Protein AF-A0A6J4PEE2-F1 (afdb_monomer_lite)

Sequence (101 aa):
MAKSERYGRPLSIIFFDLDNFKSVNDTYGHDCGDRVLREVVRATERVLRSTDRLGRWGREEFVVLAPETDEPAGRTPQGGDRQPPLRLHTSGNGEPRVSAV

Secondary structure (DSSP, 8-state):
----------EEEEEEE-TTHHHHHHHH-HHHHHHHHHHHHHHHHHHS-TT-EEEE-SSSEEEEEEET--S-TTS---SS---PPEEEEE-TTS-EEEEE-

InterPro domains:
  IPR000160 GGDEF domain [PF00990] (3-72)
  IPR000160 GGDEF domain [PS50887] (9-101)
  IPR000160 GGDEF domain [SM00267] (1-101)
  IPR000160 GGDEF domain [TIGR00254] (3-70)
  IPR000160 GGDEF domain [cd01949] (1-71)
  IPR029787 Nucleotide cyclase [SSF55073] (3-72)
  IPR043128 Reverse transcriptase/Diguanylate cyclase domain [G3DSA:3.30.70.270] (1-78)
  IPR050469 Diguanylate cyclase Dgc-like, bacteria [PTHR45138] (3-71)

Radius of gyration: 16.13 Å; chains: 1; bounding box: 34×39×40 Å

Structure (mmCIF, N/CA/C/O backbone):
data_AF-A0A6J4PEE2-F1
#
_entry.id   AF-A0A6J4PEE2-F1
#
loop_
_atom_site.group_PDB
_atom_site.id
_atom_site.type_symbol
_atom_site.label_atom_id
_atom_site.label_alt_id
_atom_site.label_comp_id
_atom_site.label_asym_id
_atom_site.label_entity_id
_atom_site.label_seq_id
_atom_site.pdbx_PDB_ins_code
_atom_site.Cartn_x
_atom_site.Cartn_y
_atom_site.Cartn_z
_atom_site.occupancy
_atom_site.B_iso_or_equiv
_atom_site.auth_seq_id
_atom_site.auth_comp_id
_atom_site.auth_asym_id
_atom_site.auth_atom_id
_atom_site.pdbx_PDB_model_num
ATOM 1 N N . MET A 1 1 ? -22.372 22.736 12.117 1.00 35.94 1 MET A N 1
ATOM 2 C CA . MET A 1 1 ? -21.665 22.386 13.368 1.00 35.94 1 MET A CA 1
ATOM 3 C C . MET A 1 1 ? -21.796 20.879 13.558 1.00 35.94 1 MET A C 1
ATOM 5 O O . MET A 1 1 ? -22.799 20.418 14.089 1.00 35.94 1 MET A O 1
ATOM 9 N N . ALA A 1 2 ? -20.885 20.105 12.962 1.00 36.47 2 ALA A N 1
ATOM 10 C CA . ALA A 1 2 ? -20.977 18.647 12.935 1.00 36.47 2 ALA A CA 1
ATOM 11 C C . ALA A 1 2 ? -20.648 18.080 14.322 1.00 36.47 2 ALA A C 1
ATOM 13 O O . ALA A 1 2 ? -19.576 18.319 14.871 1.00 36.47 2 ALA A O 1
ATOM 14 N N . LYS A 1 3 ? -21.622 17.372 14.888 1.00 40.56 3 LYS A N 1
ATOM 15 C CA . LYS A 1 3 ? -21.599 16.736 16.203 1.00 40.56 3 LYS A CA 1
ATOM 16 C C . LYS A 1 3 ? -20.574 15.597 16.190 1.00 40.56 3 LYS A C 1
ATOM 18 O O . LYS A 1 3 ? -20.916 14.478 15.826 1.00 40.56 3 LYS A O 1
ATOM 23 N N . SER A 1 4 ? -19.325 15.899 16.534 1.00 40.31 4 SER A N 1
ATOM 24 C CA . SER A 1 4 ? -18.232 14.920 16.567 1.00 40.31 4 SER A CA 1
ATOM 25 C C . SER A 1 4 ? -17.622 14.795 17.961 1.00 40.31 4 SER A C 1
ATOM 27 O O . SER A 1 4 ? -16.413 14.764 18.127 1.00 40.31 4 SER A O 1
ATOM 29 N N . GLU A 1 5 ? -18.478 14.689 18.973 1.00 52.62 5 GLU A N 1
ATOM 30 C CA . GLU A 1 5 ? -18.147 13.939 20.182 1.00 52.62 5 GLU A CA 1
ATOM 31 C C . GLU A 1 5 ? -18.874 12.605 20.063 1.00 52.62 5 GLU A C 1
ATOM 33 O O . GLU A 1 5 ? -20.060 12.489 20.381 1.00 52.62 5 GLU A O 1
ATOM 38 N N . ARG A 1 6 ? -18.217 11.600 19.486 1.00 50.88 6 ARG A N 1
ATOM 39 C CA . ARG A 1 6 ? -18.820 10.275 19.356 1.00 50.88 6 ARG A CA 1
ATOM 40 C C . ARG A 1 6 ? -17.786 9.219 19.707 1.00 50.88 6 ARG A C 1
ATOM 42 O O . ARG A 1 6 ? -17.144 8.652 18.838 1.00 50.88 6 ARG A O 1
ATOM 49 N N . TYR A 1 7 ? -17.708 8.997 21.020 1.00 44.34 7 TYR A N 1
ATOM 50 C CA . TYR A 1 7 ? -16.895 8.019 21.740 1.00 44.34 7 TYR A CA 1
ATOM 51 C C . TYR A 1 7 ? -15.397 8.344 21.716 1.00 44.34 7 TYR A C 1
ATOM 53 O O . TYR A 1 7 ? -14.783 8.367 20.660 1.00 44.34 7 TYR A O 1
ATOM 61 N N . GLY A 1 8 ? -14.799 8.571 22.890 1.00 47.06 8 GLY A N 1
ATOM 62 C CA . GLY A 1 8 ? -13.346 8.689 23.078 1.00 47.06 8 GLY A CA 1
ATOM 63 C C . GLY A 1 8 ? -12.622 7.359 22.850 1.00 47.06 8 GLY A C 1
ATOM 64 O O . GLY A 1 8 ? -11.901 6.896 23.724 1.00 47.06 8 GLY A O 1
ATOM 65 N N . ARG A 1 9 ? -12.888 6.708 21.714 1.00 54.41 9 ARG A N 1
ATOM 66 C CA . ARG A 1 9 ? -12.185 5.516 21.251 1.00 54.41 9 ARG A CA 1
ATOM 67 C C . ARG A 1 9 ? -10.939 5.992 20.509 1.00 54.41 9 ARG A C 1
ATOM 69 O O . ARG A 1 9 ? -11.068 6.853 19.634 1.00 54.41 9 ARG A O 1
ATOM 76 N N . PRO A 1 10 ? -9.751 5.486 20.850 1.00 62.81 10 PRO A N 1
ATOM 77 C CA . PRO A 1 10 ? -8.531 5.926 20.201 1.00 62.81 10 PRO A CA 1
ATOM 78 C C . PRO A 1 10 ? -8.529 5.515 18.729 1.00 62.81 10 PRO A C 1
ATOM 80 O O . PRO A 1 10 ? -8.976 4.428 18.359 1.00 62.81 10 PRO A O 1
ATOM 83 N N . LEU A 1 11 ? -8.070 6.433 17.885 1.00 65.31 11 LEU A N 1
ATOM 84 C CA . LEU A 1 11 ? -7.922 6.244 16.450 1.00 65.31 11 LEU A CA 1
ATOM 85 C C . LEU A 1 11 ? -6.435 6.315 16.127 1.00 65.31 11 LEU A C 1
ATOM 87 O O . LEU A 1 11 ? -5.810 7.352 16.352 1.00 65.31 11 LEU A O 1
ATOM 91 N N . SER A 1 12 ? -5.901 5.240 15.558 1.00 76.88 12 SER A N 1
ATOM 92 C CA . SER A 1 12 ? -4.536 5.215 15.044 1.00 76.88 12 SER A CA 1
ATOM 93 C C . SER A 1 12 ? -4.549 5.343 13.528 1.00 76.88 12 SER A C 1
ATOM 95 O O . SER A 1 12 ? -5.418 4.801 12.840 1.00 76.88 12 SER A O 1
ATOM 97 N N . ILE A 1 13 ? -3.585 6.103 13.012 1.00 78.31 13 ILE A N 1
ATOM 98 C CA . ILE A 1 13 ? -3.371 6.299 11.580 1.00 78.31 13 ILE A CA 1
ATOM 99 C C . ILE A 1 13 ? -1.978 5.778 11.258 1.00 78.31 13 ILE A C 1
ATOM 101 O O . ILE A 1 13 ? -1.004 6.209 11.871 1.00 78.31 13 ILE A O 1
ATOM 105 N N . ILE A 1 14 ? -1.892 4.867 10.294 1.00 83.00 14 ILE A N 1
ATOM 106 C CA . ILE A 1 14 ? -0.622 4.384 9.751 1.00 83.00 14 ILE A CA 1
ATOM 107 C C . ILE A 1 14 ? -0.484 4.968 8.353 1.00 83.00 14 ILE A C 1
ATOM 109 O O . ILE A 1 14 ? -1.384 4.819 7.530 1.00 83.00 14 ILE A O 1
ATOM 113 N N . PHE A 1 15 ? 0.636 5.628 8.088 1.00 83.62 15 PHE A N 1
ATOM 114 C CA . PHE A 1 15 ? 0.980 6.140 6.768 1.00 83.62 15 PHE A CA 1
ATOM 115 C C . PHE A 1 15 ? 2.238 5.427 6.283 1.00 83.62 15 PHE A C 1
ATOM 117 O O . PHE A 1 15 ? 3.216 5.350 7.028 1.00 83.62 15 PHE A O 1
ATOM 124 N N . PHE A 1 16 ? 2.208 4.887 5.067 1.00 82.19 16 PHE A N 1
ATOM 125 C CA . PHE A 1 16 ? 3.357 4.205 4.481 1.00 82.19 16 PHE A CA 1
ATOM 126 C C . PHE A 1 16 ? 3.463 4.472 2.979 1.00 82.19 16 PHE A C 1
ATOM 128 O O . PHE A 1 16 ? 2.458 4.644 2.289 1.00 82.19 16 PHE A O 1
ATOM 135 N N . ASP A 1 17 ? 4.699 4.491 2.493 1.00 86.19 17 ASP A N 1
ATOM 136 C CA . ASP A 1 17 ? 5.061 4.712 1.094 1.00 86.19 17 ASP A CA 1
ATOM 137 C C . ASP A 1 17 ? 5.827 3.498 0.550 1.00 86.19 17 ASP A C 1
AT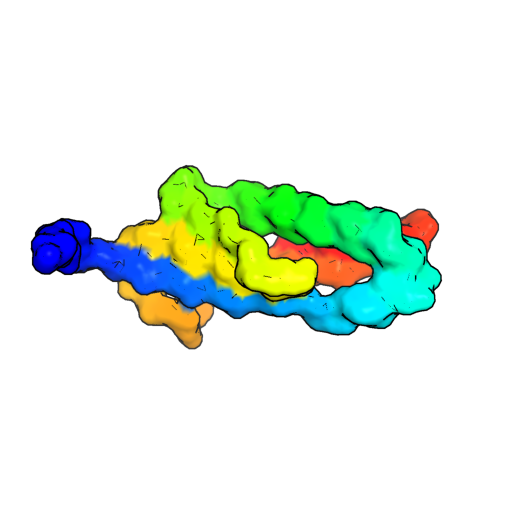OM 139 O O . ASP A 1 17 ? 6.454 2.760 1.318 1.00 86.19 17 ASP A O 1
ATOM 143 N N . LEU A 1 18 ? 5.746 3.250 -0.759 1.00 86.94 18 LEU A N 1
ATOM 144 C CA . LEU A 1 18 ? 6.495 2.165 -1.393 1.00 86.94 18 LEU A CA 1
ATOM 145 C C . LEU A 1 18 ? 7.878 2.644 -1.834 1.00 86.94 18 LEU A C 1
ATOM 147 O O . LEU A 1 18 ? 8.037 3.233 -2.904 1.00 86.94 18 LEU A O 1
ATOM 151 N N . ASP A 1 19 ? 8.892 2.284 -1.050 1.00 82.88 19 ASP A N 1
ATOM 152 C CA . ASP A 1 19 ? 10.284 2.599 -1.359 1.00 82.88 19 ASP A CA 1
ATOM 153 C C . ASP A 1 19 ? 10.673 2.175 -2.786 1.00 82.88 19 ASP A C 1
ATOM 155 O O . ASP A 1 19 ? 10.473 1.032 -3.210 1.00 82.88 19 ASP A O 1
ATOM 159 N N . ASN A 1 20 ? 11.304 3.097 -3.518 1.00 84.50 20 ASN A N 1
ATOM 160 C CA . ASN A 1 20 ? 11.822 2.889 -4.873 1.00 84.50 20 ASN A CA 1
ATOM 161 C C . ASN A 1 20 ? 10.772 2.461 -5.918 1.00 84.50 20 ASN A C 1
ATOM 163 O O . ASN A 1 20 ? 11.142 1.910 -6.961 1.00 84.50 20 ASN A O 1
ATOM 167 N N . PHE A 1 21 ? 9.479 2.732 -5.722 1.00 88.06 21 PHE A N 1
ATOM 168 C CA . PHE A 1 21 ? 8.459 2.307 -6.687 1.00 88.06 21 PHE A CA 1
ATOM 169 C C . PHE A 1 21 ? 8.588 2.999 -8.061 1.00 88.06 21 PHE A C 1
ATOM 171 O O . PHE A 1 21 ? 8.345 2.370 -9.096 1.00 88.06 21 PHE A O 1
ATOM 178 N N . LYS A 1 22 ? 9.148 4.214 -8.130 1.00 87.25 22 LYS A N 1
ATOM 179 C CA . LYS A 1 22 ? 9.621 4.796 -9.402 1.00 87.25 22 LYS A CA 1
ATOM 180 C C . LYS A 1 22 ? 10.638 3.909 -10.140 1.00 87.25 22 LYS A C 1
ATOM 182 O O . LYS A 1 22 ? 10.517 3.748 -11.349 1.00 87.25 22 LYS A O 1
ATOM 187 N N . SER A 1 23 ? 11.601 3.305 -9.441 1.00 89.12 23 SER A N 1
ATOM 188 C CA . SER A 1 23 ? 12.598 2.414 -10.061 1.00 89.12 23 SER A CA 1
ATOM 189 C C . SER A 1 23 ? 11.952 1.155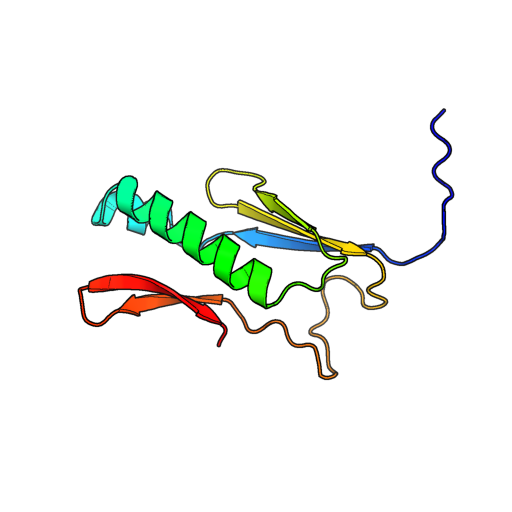 -10.643 1.00 89.12 23 SER A C 1
ATOM 191 O O . SER A 1 23 ? 12.349 0.703 -11.717 1.00 89.12 23 SER A O 1
ATOM 193 N N . VAL A 1 24 ? 10.910 0.631 -9.990 1.00 89.19 24 VAL A N 1
ATOM 194 C CA . VAL A 1 24 ? 10.115 -0.486 -10.521 1.00 89.19 24 VAL A CA 1
ATOM 195 C C . VAL A 1 24 ? 9.424 -0.084 -11.822 1.00 89.19 24 VAL A C 1
ATOM 197 O O . VAL A 1 24 ? 9.530 -0.813 -12.807 1.00 89.19 24 VAL A O 1
ATOM 200 N N . ASN A 1 25 ? 8.774 1.081 -11.857 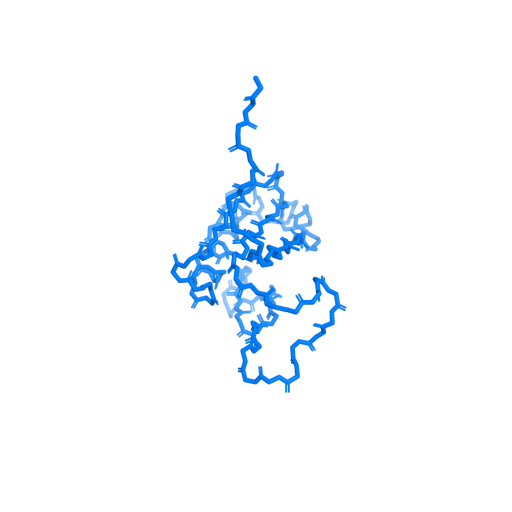1.00 90.19 25 ASN A N 1
ATOM 201 C CA . ASN A 1 25 ? 8.133 1.583 -13.077 1.00 90.19 25 ASN A CA 1
ATOM 202 C C . ASN A 1 25 ? 9.139 1.818 -14.206 1.00 90.19 25 ASN A C 1
ATOM 204 O O . ASN A 1 25 ? 8.877 1.430 -15.341 1.00 90.19 25 ASN A O 1
ATOM 208 N N . ASP A 1 26 ? 10.291 2.411 -13.893 1.00 92.38 26 ASP A N 1
ATOM 209 C CA . ASP A 1 26 ? 11.318 2.721 -14.886 1.00 92.38 26 ASP A CA 1
ATOM 210 C C . ASP A 1 26 ? 11.987 1.434 -15.433 1.00 92.38 26 ASP A C 1
ATOM 212 O O . ASP A 1 26 ? 12.395 1.401 -16.591 1.00 92.38 26 ASP A O 1
ATOM 216 N N . THR A 1 27 ? 12.061 0.355 -14.637 1.00 93.19 27 THR A N 1
ATOM 217 C CA . THR A 1 27 ? 12.699 -0.925 -15.025 1.00 93.19 27 THR A CA 1
ATOM 218 C C . THR A 1 27 ? 11.737 -1.902 -15.707 1.00 93.19 27 THR A C 1
ATOM 220 O O . THR A 1 27 ? 12.114 -2.570 -16.668 1.00 93.19 27 THR A O 1
ATOM 223 N N . TYR A 1 28 ? 10.503 -2.015 -15.209 1.00 90.69 28 TYR A N 1
ATOM 224 C CA . TYR A 1 28 ? 9.542 -3.053 -15.615 1.00 90.69 28 TYR A CA 1
ATOM 225 C C . TYR A 1 28 ? 8.283 -2.493 -16.292 1.00 90.69 28 TYR A C 1
ATOM 227 O O . TYR A 1 28 ? 7.408 -3.259 -16.696 1.00 90.69 28 TYR A O 1
ATOM 235 N N . GLY A 1 29 ? 8.179 -1.171 -16.421 1.00 91.25 29 GLY A N 1
ATOM 236 C CA . GLY A 1 29 ? 7.025 -0.492 -16.996 1.00 91.25 29 GLY A CA 1
ATOM 237 C C . GLY A 1 29 ? 5.868 -0.300 -16.013 1.00 91.25 29 GLY A C 1
ATOM 238 O O . GLY A 1 29 ? 5.749 -0.970 -14.983 1.00 91.25 29 GLY A O 1
ATOM 239 N N . HIS A 1 30 ? 4.975 0.625 -16.367 1.00 90.94 30 HIS A N 1
ATOM 240 C CA . HIS A 1 30 ? 3.827 1.008 -15.541 1.00 90.94 30 HIS A CA 1
ATOM 241 C C . HIS A 1 30 ? 2.848 -0.145 -15.277 1.00 90.94 30 HIS A C 1
ATOM 243 O O . HIS A 1 30 ? 2.310 -0.238 -14.177 1.00 90.94 30 HIS A O 1
ATOM 249 N N . ASP A 1 31 ? 2.674 -1.069 -16.227 1.00 90.94 31 ASP A N 1
ATOM 250 C CA . ASP A 1 31 ? 1.817 -2.249 -16.039 1.00 90.94 31 ASP A CA 1
ATOM 251 C C . ASP A 1 31 ? 2.296 -3.131 -14.878 1.00 90.94 31 ASP A C 1
ATOM 253 O O . ASP A 1 31 ? 1.488 -3.726 -14.158 1.00 90.94 31 ASP A O 1
ATOM 257 N N . CYS A 1 32 ? 3.616 -3.215 -14.684 1.00 90.44 32 CYS A N 1
ATOM 258 C CA . CYS A 1 32 ? 4.217 -3.935 -13.570 1.00 90.44 32 CYS A CA 1
ATOM 259 C C . CYS A 1 32 ? 4.004 -3.182 -12.251 1.00 90.44 32 CYS A C 1
ATOM 261 O O . CYS A 1 32 ? 3.568 -3.785 -11.269 1.00 90.44 32 CYS A O 1
ATOM 263 N N . GLY A 1 33 ? 4.206 -1.861 -12.236 1.00 91.38 33 GLY A N 1
ATOM 264 C CA . GLY A 1 33 ? 3.904 -1.030 -11.067 1.00 91.38 33 GLY A CA 1
ATOM 265 C C . GLY A 1 33 ? 2.447 -1.151 -10.618 1.00 91.38 33 GLY A C 1
ATOM 266 O O . GLY A 1 33 ? 2.165 -1.345 -9.438 1.00 91.38 33 GLY A O 1
ATOM 267 N N . ASP A 1 34 ? 1.511 -1.161 -11.562 1.00 92.06 34 ASP A N 1
ATOM 268 C CA . ASP A 1 34 ? 0.092 -1.379 -11.290 1.00 92.06 34 ASP A CA 1
ATOM 269 C C . ASP A 1 34 ? -0.187 -2.741 -10.637 1.00 92.06 34 ASP A C 1
ATOM 271 O O . ASP A 1 34 ? -1.059 -2.861 -9.772 1.00 92.06 34 ASP A O 1
ATOM 275 N N . ARG A 1 35 ? 0.534 -3.797 -11.030 1.00 91.69 35 ARG A N 1
ATOM 276 C CA . ARG A 1 35 ? 0.436 -5.112 -10.372 1.00 91.69 35 ARG A CA 1
ATOM 277 C C . ARG A 1 35 ? 0.997 -5.064 -8.958 1.00 91.69 35 ARG A C 1
ATOM 279 O O . ARG A 1 35 ? 0.345 -5.579 -8.053 1.00 91.69 35 ARG A O 1
ATOM 286 N N . VAL A 1 36 ? 2.137 -4.407 -8.757 1.00 90.69 36 VAL A N 1
ATOM 287 C CA . VAL A 1 36 ? 2.737 -4.231 -7.427 1.00 90.69 36 VAL A CA 1
ATOM 288 C C . VAL A 1 36 ? 1.767 -3.509 -6.494 1.00 90.69 36 VAL A C 1
ATOM 290 O O . VAL A 1 36 ? 1.505 -4.013 -5.408 1.00 90.69 36 VAL A O 1
ATOM 293 N N . LEU A 1 37 ? 1.144 -2.410 -6.929 1.00 91.56 37 LEU A N 1
ATOM 294 C CA . LEU A 1 37 ? 0.148 -1.689 -6.127 1.00 91.56 37 LEU A CA 1
ATOM 295 C C . LEU A 1 37 ? -1.033 -2.583 -5.721 1.00 91.56 37 LEU A C 1
ATOM 297 O O . LEU A 1 37 ? -1.467 -2.550 -4.570 1.00 91.56 37 LEU A O 1
ATOM 301 N N . ARG A 1 38 ? -1.546 -3.412 -6.643 1.00 93.12 38 ARG A N 1
ATOM 302 C CA . ARG A 1 38 ? -2.631 -4.363 -6.337 1.00 93.12 38 ARG A CA 1
ATOM 303 C C . ARG A 1 38 ? -2.194 -5.425 -5.328 1.00 93.12 38 ARG A C 1
ATOM 305 O O . ARG A 1 38 ? -2.978 -5.781 -4.453 1.00 93.12 38 ARG A O 1
ATOM 312 N N . GLU A 1 39 ? -0.968 -5.928 -5.434 1.00 91.94 39 GLU A N 1
ATOM 313 C CA . GLU A 1 39 ? -0.438 -6.915 -4.488 1.00 91.94 39 GLU A CA 1
ATOM 314 C C . GLU A 1 39 ? -0.162 -6.311 -3.108 1.00 91.94 39 GLU A C 1
ATOM 316 O O . GLU A 1 39 ? -0.434 -6.970 -2.108 1.00 91.94 39 GLU A O 1
ATOM 321 N N . VAL A 1 40 ? 0.274 -5.050 -3.031 1.00 90.56 40 VAL A N 1
ATOM 322 C CA . VAL A 1 40 ? 0.384 -4.311 -1.761 1.00 90.56 40 VAL A CA 1
ATOM 323 C C . VAL A 1 40 ? -0.973 -4.219 -1.087 1.00 90.56 40 VAL A C 1
ATOM 325 O O . VAL A 1 40 ? -1.095 -4.611 0.067 1.00 90.56 40 VAL A O 1
ATOM 328 N N . VAL A 1 41 ? -2.007 -3.774 -1.808 1.00 90.88 41 VAL A N 1
ATOM 329 C CA . VAL A 1 41 ? -3.372 -3.693 -1.265 1.00 90.88 41 VAL A CA 1
ATOM 330 C C . VAL A 1 41 ? -3.822 -5.052 -0.732 1.00 90.88 41 VAL A C 1
ATOM 332 O O . VAL A 1 41 ? -4.221 -5.145 0.423 1.00 90.88 41 VAL A O 1
ATOM 335 N N . ARG A 1 42 ? -3.665 -6.123 -1.520 1.00 91.19 42 ARG A N 1
ATOM 336 C CA . ARG A 1 42 ? -4.028 -7.488 -1.104 1.00 91.19 42 ARG A CA 1
ATOM 337 C C . ARG A 1 42 ? -3.238 -7.972 0.108 1.00 91.19 42 ARG A C 1
ATOM 339 O O . ARG A 1 42 ? -3.780 -8.689 0.942 1.00 91.19 42 ARG A O 1
ATOM 346 N N . ALA A 1 43 ? -1.949 -7.658 0.185 1.00 88.94 43 ALA A N 1
ATOM 347 C CA . ALA A 1 43 ? -1.110 -8.049 1.310 1.00 88.94 43 ALA A CA 1
ATOM 348 C C . ALA A 1 43 ? -1.510 -7.294 2.583 1.00 88.94 43 ALA A C 1
ATOM 350 O O . ALA A 1 43 ? -1.640 -7.918 3.633 1.00 88.94 43 ALA A O 1
ATOM 351 N N . THR A 1 44 ? -1.787 -5.996 2.468 1.00 86.38 44 THR A N 1
ATOM 352 C CA . THR A 1 44 ? -2.271 -5.164 3.570 1.00 86.38 44 THR A CA 1
ATOM 353 C C . THR A 1 44 ? -3.641 -5.637 4.049 1.00 86.38 44 THR A C 1
ATOM 355 O O . THR A 1 44 ? -3.809 -5.914 5.228 1.00 86.38 44 THR A O 1
ATOM 358 N N . GLU A 1 45 ? -4.607 -5.848 3.151 1.00 87.31 45 GLU A N 1
ATOM 359 C CA . GLU A 1 45 ? -5.953 -6.330 3.500 1.00 87.31 45 GLU A CA 1
ATOM 360 C C . GLU A 1 45 ? -5.953 -7.672 4.251 1.00 87.31 45 GLU A C 1
ATOM 362 O O . GLU A 1 45 ? -6.847 -7.912 5.057 1.00 87.31 45 GLU A O 1
ATOM 367 N N . ARG A 1 46 ? -4.951 -8.538 4.037 1.00 86.56 46 ARG A N 1
ATOM 368 C CA . ARG A 1 46 ? -4.817 -9.813 4.771 1.00 86.56 46 ARG A CA 1
ATOM 369 C C . ARG A 1 46 ? -4.378 -9.647 6.225 1.00 86.56 46 ARG A C 1
ATOM 371 O O . ARG A 1 46 ? -4.598 -10.565 7.010 1.00 86.56 46 ARG A O 1
ATOM 378 N N . VAL A 1 47 ? -3.726 -8.536 6.565 1.00 83.50 47 VAL A N 1
ATOM 379 C CA . VAL A 1 47 ? -3.226 -8.252 7.923 1.00 83.50 47 VAL A CA 1
ATOM 380 C C . VAL A 1 47 ? -4.052 -7.183 8.643 1.00 83.50 47 VAL A C 1
ATOM 382 O O . VAL A 1 47 ? -3.881 -6.983 9.844 1.00 83.50 47 VAL A O 1
ATOM 385 N N . LEU A 1 48 ? -4.944 -6.498 7.923 1.00 84.81 48 LEU A N 1
ATOM 386 C CA . LEU A 1 48 ? -5.909 -5.569 8.497 1.00 84.81 48 LEU A CA 1
ATOM 387 C C . LEU A 1 48 ? -7.035 -6.312 9.218 1.00 84.81 48 LEU A C 1
ATOM 389 O O . LEU A 1 48 ? -7.535 -7.340 8.756 1.00 84.81 48 LEU A O 1
ATOM 393 N N . ARG A 1 49 ? -7.487 -5.747 10.338 1.00 84.38 49 ARG A N 1
ATOM 394 C CA . ARG A 1 49 ? -8.716 -6.184 11.004 1.00 84.38 49 ARG A CA 1
ATOM 395 C C . ARG A 1 49 ? -9.926 -5.744 10.179 1.00 84.38 49 ARG A C 1
ATOM 397 O O . ARG A 1 49 ? -9.862 -4.814 9.379 1.00 84.38 49 ARG A O 1
ATOM 404 N N . SER A 1 50 ? -11.080 -6.360 10.421 1.00 80.69 50 SER A N 1
ATOM 405 C CA . SER A 1 50 ? -12.338 -6.016 9.733 1.00 80.69 50 SER A CA 1
ATOM 406 C C . SER A 1 50 ? -12.786 -4.561 9.950 1.00 80.69 50 SER A C 1
ATOM 408 O O . SER A 1 50 ? -13.478 -3.983 9.104 1.00 80.69 50 SER A O 1
ATOM 410 N N . THR A 1 51 ? -12.387 -3.967 11.075 1.00 81.69 51 THR A N 1
ATOM 411 C CA . THR A 1 51 ? -12.646 -2.573 11.456 1.00 81.69 51 THR A CA 1
ATOM 412 C C . THR A 1 51 ? -11.698 -1.580 10.800 1.00 81.69 51 THR A C 1
ATOM 414 O O . THR A 1 51 ? -12.052 -0.406 10.675 1.00 81.69 51 THR A O 1
ATOM 417 N N . ASP A 1 52 ? -10.526 -2.035 10.361 1.00 85.25 52 ASP A N 1
ATOM 418 C CA . ASP A 1 52 ? -9.523 -1.171 9.759 1.00 85.25 52 ASP A CA 1
ATOM 419 C C . ASP A 1 52 ? -9.940 -0.802 8.329 1.00 85.25 52 ASP A C 1
ATOM 421 O O . ASP A 1 52 ? -10.712 -1.500 7.652 1.00 85.25 52 ASP A O 1
ATOM 425 N N . ARG A 1 53 ? -9.455 0.343 7.854 1.00 87.69 53 ARG A N 1
ATOM 426 C CA . ARG A 1 53 ? -9.722 0.847 6.504 1.00 87.69 53 ARG A CA 1
ATOM 427 C C . ARG A 1 53 ? -8.420 1.241 5.835 1.00 87.69 53 ARG A C 1
ATOM 429 O O . ARG A 1 53 ? -7.753 2.156 6.301 1.00 87.69 53 ARG A O 1
ATOM 436 N N . LEU A 1 54 ? -8.105 0.594 4.716 1.00 91.00 54 LEU A N 1
ATOM 437 C CA . LEU A 1 54 ? -7.032 1.008 3.817 1.00 91.00 54 LEU A CA 1
ATOM 438 C C . LEU A 1 54 ? -7.552 2.054 2.826 1.00 91.00 54 LEU A C 1
ATOM 440 O O . LEU A 1 54 ? -8.589 1.862 2.193 1.00 91.00 54 LEU A O 1
ATOM 444 N N . GLY A 1 55 ? -6.807 3.138 2.662 1.00 90.19 55 GLY A N 1
ATOM 445 C CA . GLY A 1 55 ? -6.985 4.140 1.624 1.00 90.19 55 GLY A CA 1
ATOM 446 C C . GLY A 1 55 ? -5.691 4.330 0.841 1.00 90.19 55 GLY A C 1
ATOM 447 O O . GLY A 1 55 ? -4.595 4.237 1.389 1.00 90.19 55 GLY A O 1
ATOM 448 N N . ARG A 1 56 ? -5.811 4.620 -0.454 1.00 91.12 56 ARG A N 1
ATOM 449 C CA . ARG A 1 56 ? -4.687 5.092 -1.268 1.00 91.12 56 ARG A CA 1
ATOM 450 C C . ARG A 1 56 ? -4.672 6.616 -1.209 1.00 91.12 56 ARG A C 1
ATOM 452 O O . ARG A 1 56 ? -5.656 7.238 -1.602 1.00 91.12 56 ARG A O 1
ATOM 459 N N . TRP A 1 57 ? -3.594 7.193 -0.688 1.00 86.56 57 TRP A N 1
ATOM 460 C CA . TRP A 1 57 ? -3.460 8.644 -0.526 1.00 86.56 57 TRP A CA 1
ATOM 461 C C . TRP A 1 57 ? -2.887 9.300 -1.783 1.00 86.56 57 TRP A C 1
ATOM 463 O O . TRP A 1 57 ? -3.374 10.339 -2.223 1.00 86.56 57 TRP A O 1
ATOM 473 N N . GLY A 1 58 ? -1.894 8.652 -2.394 1.00 86.69 58 GLY A N 1
ATOM 474 C CA . GLY A 1 58 ? -1.149 9.199 -3.520 1.00 86.69 58 GLY A CA 1
ATOM 475 C C . GLY A 1 58 ? -0.900 8.184 -4.631 1.00 86.69 58 GLY A C 1
ATOM 476 O O . GLY A 1 58 ? -1.663 7.237 -4.851 1.00 86.69 58 GLY A O 1
ATOM 477 N N . ARG A 1 59 ? 0.193 8.392 -5.372 1.00 86.94 59 ARG A N 1
ATOM 478 C CA . ARG A 1 59 ? 0.597 7.467 -6.442 1.00 86.94 59 ARG A CA 1
ATOM 479 C C . ARG A 1 59 ? 1.074 6.141 -5.867 1.00 86.94 59 ARG A C 1
ATOM 481 O O . ARG A 1 59 ? 0.538 5.112 -6.263 1.00 86.94 59 ARG A O 1
ATOM 488 N N . GLU A 1 60 ? 2.007 6.169 -4.928 1.00 87.75 60 GLU A N 1
ATOM 489 C CA . GLU A 1 60 ? 2.546 4.972 -4.269 1.00 87.75 60 GLU A CA 1
ATOM 490 C C . GLU A 1 60 ? 2.331 4.971 -2.741 1.00 87.75 60 GLU A C 1
ATOM 492 O O . GLU A 1 60 ? 2.681 4.010 -2.064 1.00 87.75 60 GLU A O 1
ATOM 497 N N . GLU A 1 61 ? 1.641 5.997 -2.234 1.00 89.56 61 GLU A N 1
ATOM 498 C CA . GLU A 1 61 ? 1.379 6.229 -0.812 1.00 8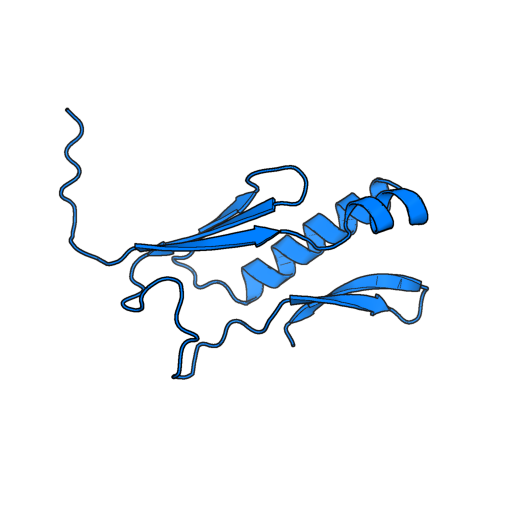9.56 61 GLU A CA 1
ATOM 499 C C . GLU A 1 61 ? 0.029 5.654 -0.360 1.00 89.56 61 GLU A C 1
ATOM 501 O O . GLU A 1 61 ? -1.012 5.838 -1.015 1.00 89.56 61 GLU A O 1
ATOM 506 N N . PHE A 1 62 ? 0.022 5.043 0.823 1.00 89.75 62 PHE A N 1
ATOM 507 C CA . PHE A 1 62 ? -1.142 4.420 1.440 1.00 89.75 62 PHE A CA 1
ATOM 508 C C . PHE A 1 62 ? -1.341 4.877 2.886 1.00 89.75 62 PHE A C 1
ATOM 510 O O . PHE A 1 62 ? -0.401 5.196 3.614 1.00 89.75 62 PHE A O 1
ATOM 517 N N . VAL A 1 63 ? -2.602 4.868 3.311 1.00 88.81 63 VAL A N 1
ATOM 518 C CA . VAL A 1 63 ? -3.021 5.203 4.669 1.00 88.81 63 VAL A CA 1
ATOM 519 C C . VAL A 1 63 ? -3.937 4.118 5.217 1.00 88.81 63 VAL A C 1
ATOM 521 O O . VAL A 1 63 ? -4.843 3.658 4.528 1.00 88.81 63 VAL A O 1
ATOM 524 N N . VAL A 1 64 ? -3.733 3.716 6.466 1.00 86.81 64 VAL A N 1
ATOM 525 C CA . VAL A 1 64 ? -4.646 2.837 7.199 1.00 86.81 64 VAL A CA 1
ATOM 526 C C . VAL A 1 64 ? -5.242 3.614 8.358 1.00 86.81 64 VAL A C 1
ATOM 528 O O . VAL A 1 64 ? -4.521 4.192 9.169 1.00 86.81 64 VAL A O 1
ATOM 531 N N . LEU A 1 65 ? -6.567 3.603 8.438 1.00 84.56 65 LEU A N 1
ATOM 532 C CA . LEU A 1 65 ? -7.320 4.056 9.598 1.00 84.56 65 LEU A CA 1
ATOM 533 C C . LEU A 1 65 ? -7.653 2.828 10.445 1.00 84.56 65 LEU A C 1
ATOM 535 O O . L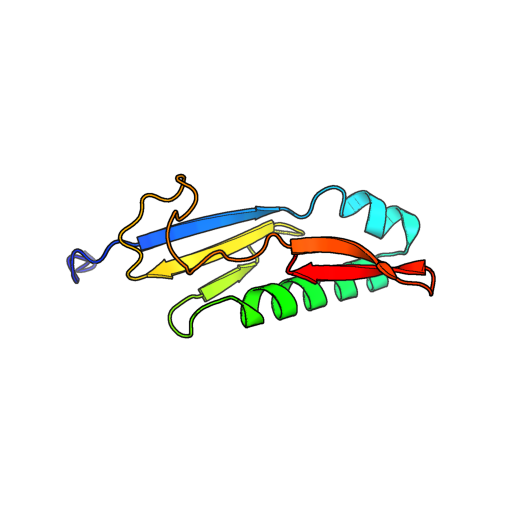EU A 1 65 ? -8.361 1.941 9.967 1.00 84.56 65 LEU A O 1
ATOM 539 N N . ALA A 1 66 ? -7.157 2.792 11.680 1.00 81.62 66 ALA A N 1
ATOM 540 C CA . ALA A 1 66 ? -7.365 1.704 12.632 1.00 81.62 66 ALA A CA 1
ATOM 541 C C . ALA A 1 66 ? -8.096 2.239 13.881 1.00 81.62 66 ALA A C 1
ATOM 543 O O . ALA A 1 66 ? -7.463 2.743 14.821 1.00 81.62 66 ALA A O 1
ATOM 544 N N . PRO A 1 67 ? -9.443 2.214 13.887 1.00 72.06 67 PRO A N 1
ATOM 545 C CA . PRO A 1 67 ? -10.235 2.576 15.056 1.00 72.06 67 PRO A CA 1
ATOM 546 C C . PRO A 1 67 ? -10.000 1.582 16.200 1.00 72.06 67 PRO A C 1
ATOM 548 O O . PRO A 1 67 ? -9.801 0.398 15.951 1.00 72.06 67 PRO A O 1
ATOM 551 N N . GLU A 1 68 ? -10.105 2.044 17.447 1.00 64.31 68 GLU A N 1
ATOM 552 C CA . GLU A 1 68 ? -10.031 1.203 18.659 1.00 64.31 68 GLU A CA 1
ATOM 553 C C . GLU A 1 68 ? -8.637 0.629 18.941 1.00 64.31 68 GLU A C 1
ATOM 555 O O . GLU A 1 68 ? -8.491 -0.416 19.573 1.00 64.31 68 GLU A O 1
ATOM 560 N N . THR A 1 69 ? -7.597 1.332 18.494 1.00 57.59 69 THR A N 1
ATOM 561 C CA . THR A 1 69 ? -6.214 0.964 18.803 1.00 57.59 69 THR A CA 1
ATOM 562 C C . THR A 1 69 ? -5.738 1.817 19.978 1.00 57.59 69 THR A C 1
ATOM 564 O O . THR A 1 69 ? -5.422 2.985 19.790 1.00 57.59 69 THR A O 1
ATOM 567 N N . ASP A 1 70 ? -5.706 1.256 21.192 1.00 50.59 70 ASP A N 1
ATOM 568 C CA . ASP A 1 70 ? -5.273 1.948 22.427 1.00 50.59 70 ASP A CA 1
ATOM 569 C C . ASP A 1 70 ? -3.781 2.340 22.439 1.00 50.59 70 ASP A C 1
ATOM 571 O O . ASP A 1 70 ? -3.321 3.021 23.358 1.00 50.59 70 ASP A O 1
ATOM 575 N N . GLU A 1 71 ? -3.002 1.944 21.428 1.00 48.72 71 GLU A N 1
ATOM 576 C CA . GLU A 1 71 ? -1.571 2.226 21.385 1.00 48.72 71 GLU A CA 1
ATOM 577 C C . GLU A 1 71 ? -1.234 3.454 20.523 1.00 48.72 71 GLU A C 1
ATOM 579 O O . GLU A 1 71 ? -1.698 3.569 19.382 1.00 48.72 71 GLU A O 1
ATOM 584 N N . PRO A 1 72 ? -0.395 4.378 21.037 1.00 42.81 72 PRO A N 1
ATOM 585 C CA . PRO A 1 72 ? 0.034 5.552 20.292 1.00 42.81 72 PRO A CA 1
ATOM 586 C C . PRO A 1 72 ? 0.747 5.126 19.004 1.00 42.81 72 PRO A C 1
ATOM 588 O O . PRO A 1 72 ? 1.617 4.256 19.036 1.00 42.81 72 PRO A O 1
ATOM 591 N N . ALA A 1 73 ? 0.400 5.794 17.898 1.00 47.00 73 ALA A N 1
ATOM 592 C CA . ALA A 1 73 ? 0.764 5.522 16.498 1.00 47.00 73 ALA A CA 1
ATOM 593 C C . ALA A 1 73 ? 2.276 5.516 16.145 1.00 47.00 73 ALA A C 1
ATOM 595 O O . ALA A 1 73 ? 2.652 5.711 14.995 1.00 47.00 73 ALA A O 1
ATOM 596 N N . GLY A 1 74 ? 3.168 5.299 17.110 1.00 45.09 74 GLY A N 1
ATOM 597 C CA . GLY A 1 74 ? 4.616 5.292 16.914 1.00 45.09 74 GLY A CA 1
ATOM 598 C C . GLY A 1 74 ? 5.395 4.372 17.852 1.00 45.09 74 GLY A C 1
ATOM 599 O O . GLY A 1 74 ? 6.620 4.465 17.890 1.00 45.09 74 GLY A O 1
ATOM 600 N N . ARG A 1 75 ? 4.740 3.492 18.621 1.00 41.69 75 ARG A N 1
ATOM 601 C CA . ARG A 1 75 ? 5.441 2.470 19.408 1.00 41.69 75 ARG A CA 1
ATOM 602 C C . ARG A 1 75 ? 5.106 1.095 18.839 1.00 41.69 75 ARG A C 1
ATOM 604 O O . ARG A 1 75 ? 3.943 0.746 18.716 1.00 41.69 75 ARG A O 1
ATOM 611 N N . THR A 1 76 ? 6.138 0.341 18.461 1.00 42.78 76 THR A N 1
ATOM 612 C CA . THR A 1 76 ? 6.023 -1.058 18.035 1.00 42.78 76 THR A CA 1
ATOM 613 C C . THR A 1 76 ? 5.139 -1.826 19.028 1.00 42.78 76 THR A C 1
ATOM 615 O O . THR A 1 76 ? 5.519 -1.860 20.205 1.00 42.78 76 THR A O 1
ATOM 618 N N . PRO A 1 77 ? 4.023 -2.451 18.599 1.00 45.06 77 PRO A N 1
ATOM 619 C CA . PRO A 1 77 ? 3.186 -3.245 19.491 1.00 45.06 77 PRO A CA 1
ATOM 620 C C . PRO A 1 77 ? 4.032 -4.343 20.133 1.00 45.06 77 PRO A C 1
ATOM 622 O O . PRO A 1 77 ? 4.658 -5.148 19.435 1.00 45.06 77 PRO A O 1
ATOM 625 N N . GLN A 1 78 ? 4.124 -4.342 21.466 1.00 42.44 78 GLN A N 1
ATOM 626 C CA . GLN A 1 78 ? 4.890 -5.346 22.220 1.00 42.44 78 GLN A CA 1
ATOM 627 C C . GLN A 1 78 ? 4.064 -6.591 22.579 1.00 42.44 78 GLN A C 1
ATOM 629 O O . GLN A 1 78 ? 4.577 -7.493 23.236 1.00 42.44 78 GLN A O 1
ATOM 634 N N . GLY A 1 79 ? 2.822 -6.702 22.108 1.00 38.78 79 GLY A N 1
ATOM 635 C CA . GLY A 1 79 ? 2.003 -7.903 22.260 1.00 38.78 79 GLY A CA 1
ATOM 636 C C . GLY A 1 79 ? 1.440 -8.354 20.920 1.00 38.78 79 GLY A C 1
ATOM 637 O O . GLY A 1 79 ? 0.836 -7.537 20.244 1.00 38.78 79 GLY A O 1
ATOM 638 N N . GLY A 1 80 ? 1.647 -9.632 20.574 1.00 43.59 80 GLY A N 1
ATOM 639 C CA . GLY A 1 80 ? 0.856 -10.494 19.668 1.00 43.59 80 GLY A CA 1
ATOM 640 C C . GLY A 1 80 ? 0.486 -10.030 18.248 1.00 43.59 80 GLY A C 1
ATOM 641 O O . GLY A 1 80 ? 0.677 -10.790 17.307 1.00 43.59 80 GLY A O 1
ATOM 642 N N . ASP A 1 81 ? -0.020 -8.812 18.085 1.00 49.03 81 ASP A N 1
ATOM 643 C CA . ASP A 1 81 ? -0.595 -8.218 16.874 1.00 49.03 81 ASP A CA 1
ATOM 644 C C . ASP A 1 81 ? 0.441 -7.443 16.051 1.00 49.03 81 ASP A C 1
ATOM 646 O O . ASP A 1 81 ? 0.231 -6.307 15.617 1.00 49.03 81 ASP A O 1
ATOM 650 N N . ARG A 1 82 ? 1.606 -8.051 15.812 1.00 46.66 82 ARG A N 1
ATOM 651 C CA . ARG A 1 82 ? 2.512 -7.508 14.799 1.00 46.66 82 ARG A CA 1
ATOM 652 C C . ARG A 1 82 ? 1.834 -7.614 13.440 1.00 46.66 82 ARG A C 1
ATOM 654 O O . ARG A 1 82 ? 1.657 -8.719 12.936 1.00 46.66 82 ARG A O 1
ATOM 661 N N . GLN A 1 83 ? 1.549 -6.473 12.813 1.00 51.16 83 GLN A N 1
ATOM 662 C CA . GLN A 1 83 ? 1.489 -6.437 11.359 1.00 51.16 83 GLN A CA 1
ATOM 663 C C . GLN A 1 83 ? 2.907 -6.725 10.848 1.00 5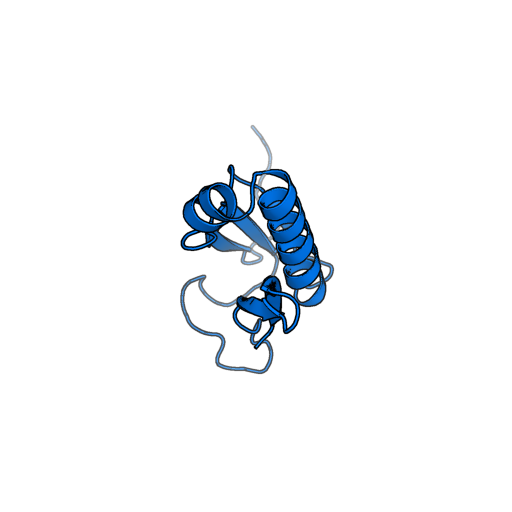1.16 83 GLN A C 1
ATOM 665 O O . GLN A 1 83 ? 3.834 -5.966 11.153 1.00 51.16 83 GLN A O 1
ATOM 670 N N . PRO A 1 84 ? 3.118 -7.848 10.151 1.00 51.41 84 PRO A N 1
ATOM 671 C CA . PRO A 1 84 ? 4.417 -8.161 9.582 1.00 51.41 84 PRO A CA 1
ATOM 672 C C . PRO A 1 84 ? 4.803 -7.072 8.568 1.00 51.41 84 PRO A C 1
ATOM 674 O O . PRO A 1 84 ? 3.948 -6.652 7.781 1.00 51.41 84 PRO A O 1
ATOM 677 N N . PRO A 1 85 ? 6.056 -6.578 8.562 1.00 56.47 85 PRO A N 1
ATOM 678 C CA . PRO A 1 85 ? 6.466 -5.572 7.592 1.00 56.47 85 PRO A CA 1
ATOM 679 C C . PRO A 1 85 ? 6.315 -6.142 6.179 1.00 56.47 85 PRO A C 1
ATOM 681 O O . PRO A 1 85 ? 6.741 -7.265 5.907 1.00 56.47 85 PRO A O 1
ATOM 684 N N . LEU A 1 86 ? 5.706 -5.376 5.274 1.00 62.72 86 LEU A N 1
ATOM 685 C CA . LEU A 1 86 ? 5.618 -5.756 3.868 1.00 62.72 86 LEU A CA 1
ATOM 686 C C . LEU A 1 86 ? 6.992 -5.575 3.219 1.00 62.72 86 LEU A C 1
ATOM 688 O O . LEU A 1 86 ? 7.549 -4.480 3.229 1.00 62.72 86 LEU A O 1
ATOM 692 N N . ARG A 1 87 ? 7.545 -6.644 2.639 1.00 67.06 87 ARG A N 1
ATOM 693 C CA . ARG A 1 87 ? 8.767 -6.574 1.829 1.00 67.06 87 ARG A CA 1
ATOM 694 C C . ARG A 1 87 ? 8.461 -6.778 0.359 1.00 67.06 87 ARG A C 1
ATOM 696 O O . ARG A 1 87 ? 7.886 -7.797 -0.035 1.00 67.06 87 ARG A O 1
ATOM 703 N N . LEU A 1 88 ? 8.951 -5.843 -0.449 1.00 65.56 88 LEU A N 1
ATOM 704 C CA . LEU A 1 88 ? 9.118 -6.036 -1.879 1.00 65.56 88 LEU A CA 1
ATOM 705 C C . LEU A 1 88 ? 10.359 -6.910 -2.120 1.00 65.56 88 LEU A C 1
ATOM 707 O O . LEU A 1 88 ? 11.445 -6.611 -1.627 1.00 65.56 88 LEU A O 1
ATOM 711 N N . HIS A 1 89 ? 10.201 -7.998 -2.860 1.00 74.56 89 HIS A N 1
ATOM 712 C CA . HIS A 1 89 ? 11.282 -8.888 -3.278 1.00 74.56 89 HIS A CA 1
ATOM 713 C C . HIS A 1 89 ? 11.027 -9.373 -4.705 1.00 74.56 89 HIS A C 1
ATOM 715 O O . HIS A 1 89 ? 9.901 -9.339 -5.194 1.00 74.56 89 HIS A O 1
ATOM 721 N N . THR A 1 90 ? 12.065 -9.825 -5.395 1.00 65.69 90 THR A N 1
ATOM 722 C CA . THR A 1 90 ? 11.939 -10.404 -6.734 1.00 65.69 90 THR A CA 1
ATOM 723 C C . THR A 1 90 ? 11.645 -11.899 -6.633 1.00 65.69 90 THR A C 1
ATOM 725 O O . THR A 1 90 ? 12.307 -12.639 -5.907 1.00 65.69 90 THR A O 1
ATOM 728 N N . SER A 1 91 ? 10.612 -12.353 -7.338 1.00 70.06 91 SER A N 1
ATOM 729 C CA . SER A 1 91 ? 10.275 -13.772 -7.449 1.00 70.06 91 SER A CA 1
ATOM 730 C C . SER A 1 91 ? 11.230 -14.484 -8.413 1.00 70.06 91 SER A C 1
ATOM 732 O O . SER A 1 91 ? 11.924 -13.842 -9.199 1.00 70.06 91 SER A O 1
ATOM 734 N N . GLY A 1 92 ? 11.255 -15.821 -8.394 1.00 64.69 92 GLY A N 1
ATOM 735 C CA . GLY A 1 92 ? 12.154 -16.637 -9.225 1.00 64.69 92 GLY A CA 1
ATOM 736 C C . GLY A 1 92 ? 11.983 -16.462 -10.742 1.00 64.69 92 GLY A C 1
ATOM 737 O O . GLY A 1 92 ? 12.827 -16.921 -11.501 1.00 64.69 92 GLY A O 1
ATOM 738 N N . ASN A 1 93 ? 10.921 -15.783 -11.186 1.00 73.75 93 ASN A N 1
ATOM 739 C CA . ASN A 1 93 ? 10.686 -15.397 -12.580 1.00 73.75 93 ASN A CA 1
ATOM 740 C C . ASN A 1 93 ? 11.156 -13.963 -12.919 1.00 73.75 93 ASN A C 1
ATOM 742 O O . ASN A 1 93 ? 10.915 -13.500 -14.030 1.00 73.75 93 ASN A O 1
ATOM 746 N N . GLY A 1 94 ? 11.791 -13.252 -11.982 1.00 72.56 94 GLY A N 1
ATOM 747 C CA . GLY A 1 94 ? 12.229 -11.865 -12.152 1.00 72.56 94 GLY A CA 1
ATOM 748 C C . GLY A 1 94 ? 11.142 -10.813 -11.911 1.00 72.56 94 GLY A C 1
ATOM 749 O O . GLY A 1 94 ? 11.431 -9.624 -12.011 1.00 72.56 94 GLY A O 1
ATOM 750 N N . GLU A 1 95 ? 9.911 -11.206 -11.565 1.00 70.19 95 GLU A N 1
ATOM 751 C CA . GLU A 1 95 ? 8.839 -10.249 -11.279 1.00 70.19 95 GLU A CA 1
ATOM 752 C C . GLU A 1 95 ? 8.871 -9.769 -9.817 1.00 70.19 95 GLU A C 1
ATOM 754 O O . GLU A 1 95 ? 9.054 -10.581 -8.900 1.00 70.19 95 GLU A O 1
ATOM 759 N N . PRO A 1 96 ? 8.646 -8.469 -9.560 1.00 68.62 96 PRO A N 1
ATOM 760 C CA . PRO A 1 96 ? 8.521 -7.942 -8.206 1.00 68.62 96 PRO A CA 1
ATOM 761 C C . PRO A 1 96 ? 7.255 -8.474 -7.513 1.00 68.62 96 PRO A C 1
ATOM 763 O O . PRO A 1 96 ? 6.163 -8.487 -8.081 1.00 68.62 96 PRO A O 1
ATOM 766 N N . ARG A 1 97 ? 7.401 -8.903 -6.257 1.00 73.88 97 ARG A N 1
ATOM 767 C CA . ARG A 1 97 ? 6.342 -9.426 -5.386 1.00 73.88 97 ARG A CA 1
ATOM 768 C C . ARG A 1 97 ? 6.412 -8.820 -3.994 1.00 73.88 97 ARG A C 1
ATOM 770 O O . ARG A 1 97 ? 7.486 -8.520 -3.484 1.00 73.88 97 ARG A O 1
ATOM 777 N N . VAL A 1 98 ? 5.248 -8.691 -3.365 1.00 66.56 98 VAL A N 1
ATOM 778 C CA . VAL A 1 98 ? 5.109 -8.181 -1.999 1.00 66.56 98 VAL A CA 1
ATOM 779 C C . VAL A 1 98 ? 4.685 -9.316 -1.083 1.00 66.56 98 VAL A C 1
ATOM 781 O O . VAL A 1 98 ? 3.806 -10.110 -1.420 1.00 66.56 98 VAL A O 1
ATOM 784 N N . SER A 1 99 ? 5.333 -9.441 0.069 1.00 64.06 99 SER A N 1
ATOM 785 C CA . SER A 1 99 ? 4.964 -10.435 1.077 1.00 64.06 99 SER A CA 1
ATOM 786 C C . SER A 1 99 ? 5.132 -9.892 2.486 1.00 64.06 99 SER A C 1
ATOM 788 O O . SER A 1 99 ? 6.011 -9.073 2.747 1.00 64.06 99 SER A O 1
ATOM 790 N N . ALA A 1 100 ? 4.258 -10.364 3.369 1.00 59.19 100 ALA A N 1
ATOM 791 C CA . ALA A 1 100 ? 4.371 -10.213 4.810 1.00 59.19 100 ALA A CA 1
ATOM 792 C C . ALA A 1 100 ? 5.551 -11.058 5.321 1.00 59.19 100 ALA A C 1
ATOM 794 O O . ALA A 1 100 ? 5.668 -12.220 4.929 1.00 59.19 100 ALA A O 1
ATOM 795 N N . VAL A 1 101 ? 6.422 -10.462 6.141 1.00 55.53 101 VAL A N 1
ATOM 796 C CA . VAL A 1 101 ? 7.591 -11.116 6.764 1.00 55.53 101 VAL A CA 1
ATOM 797 C C . VAL A 1 101 ? 7.245 -11.755 8.100 1.00 55.53 101 VAL A C 1
ATOM 799 O O . VAL A 1 101 ? 6.735 -11.021 8.972 1.00 55.53 101 VAL A O 1
#

Organism: NCBI:txid349277

pLDDT: mean 72.91, std 18.14, range [35.94, 93.19]

Foldseek 3Di:
DDPPPDDPWDKAKDKDFDPPLVVVCVPVNPVLSVVQQVQVVVQVVVLDDPQKDKDADDDGMIMIIDTRDPDYRPDQPPDDSDFADWDWDADPVRRIHIHGD